Protein AF-A0A2K3KFA5-F1 (afdb_monomer_lite)

Organism: Trifolium pratense (NCBI:txid57577)

Radius of gyration: 11.07 Å; chains: 1; bounding box: 27×17×28 Å

Sequence (60 aa):
MVSYLVKEFKRKNTVDISGNPKALRKLRNAAEKAKRTLSFDLEAIIDIDALYQGIDFALS

Foldseek 3Di:
DLVVQQVVCCVVPVDHCVPPPQLSVQSVVQVVVQVVCVVPHVGGWRWAACSDPRDTDIDD

Secondary structure (DSSP, 8-state):
-HHHHHHHHHHHHS---TT-HHHHHHHHHHHHHHHHHTTTSS---EEEEEEETTEEEEE-

Structure (mmCIF, N/CA/C/O backbone):
data_AF-A0A2K3KFA5-F1
#
_entry.id   AF-A0A2K3KFA5-F1
#
loop_
_atom_site.group_PDB
_atom_site.id
_atom_site.type_symbol
_atom_site.label_atom_id
_atom_site.label_alt_id
_atom_site.label_comp_id
_atom_site.label_asym_id
_atom_site.label_entity_id
_atom_site.label_seq_id
_atom_site.pdbx_PDB_ins_code
_atom_site.Cartn_x
_atom_site.Cartn_y
_atom_site.Cartn_z
_atom_site.occupancy
_atom_site.B_iso_or_equiv
_atom_site.auth_seq_id
_atom_site.auth_comp_id
_atom_site.auth_asym_id
_atom_site.auth_atom_id
_atom_site.pdbx_PDB_model_num
ATOM 1 N N . MET A 1 1 ? 7.611 5.336 -1.018 1.00 81.94 1 MET A N 1
ATOM 2 C CA . MET A 1 1 ? 6.704 4.267 -1.486 1.00 81.94 1 MET A CA 1
ATOM 3 C C . MET A 1 1 ? 5.505 4.066 -0.556 1.00 81.94 1 MET A C 1
ATOM 5 O O . MET A 1 1 ? 4.410 4.423 -0.949 1.00 81.94 1 MET A O 1
ATOM 9 N N . VAL A 1 2 ? 5.668 3.608 0.693 1.00 90.69 2 VAL A N 1
ATOM 10 C CA . VAL A 1 2 ? 4.517 3.309 1.586 1.00 90.69 2 VAL A CA 1
ATOM 11 C C . VAL A 1 2 ? 3.579 4.503 1.802 1.00 90.69 2 VAL A C 1
ATOM 13 O O . VAL A 1 2 ? 2.374 4.360 1.639 1.00 90.69 2 VAL A O 1
ATOM 16 N N . SER A 1 3 ? 4.106 5.698 2.087 1.00 91.62 3 SER A N 1
ATOM 17 C CA . SER A 1 3 ? 3.278 6.903 2.266 1.00 91.62 3 SER A CA 1
ATOM 18 C C . SER A 1 3 ? 2.500 7.298 1.007 1.00 91.62 3 SER A C 1
ATOM 20 O O . SER A 1 3 ? 1.441 7.906 1.112 1.00 91.62 3 SER A O 1
ATOM 22 N N . TYR A 1 4 ? 3.019 6.961 -0.177 1.00 91.75 4 TYR A N 1
ATOM 23 C CA . TYR A 1 4 ? 2.316 7.156 -1.444 1.00 91.75 4 TYR A CA 1
ATOM 24 C C . TYR A 1 4 ? 1.171 6.144 -1.578 1.00 91.75 4 TYR A C 1
ATOM 26 O O . TYR A 1 4 ? 0.037 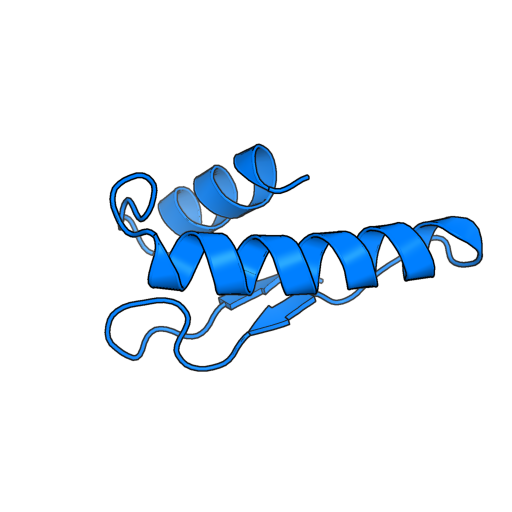6.554 -1.790 1.00 91.75 4 TYR A O 1
ATOM 34 N N . LEU A 1 5 ? 1.420 4.859 -1.302 1.00 92.19 5 LEU A N 1
ATOM 35 C CA . LEU A 1 5 ? 0.377 3.825 -1.324 1.00 92.19 5 LEU A CA 1
ATOM 36 C C . LEU A 1 5 ? -0.752 4.094 -0.318 1.00 92.19 5 LEU A C 1
ATOM 38 O O . LEU A 1 5 ? -1.913 3.877 -0.635 1.00 92.19 5 LEU A O 1
ATOM 42 N N . VAL A 1 6 ? -0.440 4.619 0.874 1.00 93.69 6 VAL A N 1
ATOM 43 C CA . VAL A 1 6 ? -1.464 5.028 1.857 1.00 93.69 6 VAL A CA 1
ATOM 44 C C . VAL A 1 6 ? -2.337 6.162 1.310 1.00 93.69 6 VAL A C 1
ATOM 46 O O . VAL A 1 6 ? -3.554 6.132 1.485 1.00 93.69 6 VAL A O 1
ATOM 49 N N . LYS A 1 7 ? -1.742 7.151 0.629 1.00 94.12 7 LYS A N 1
ATOM 50 C CA . LYS A 1 7 ? -2.493 8.247 -0.004 1.00 94.12 7 LYS A CA 1
ATOM 51 C C . LYS A 1 7 ? -3.361 7.746 -1.156 1.00 94.12 7 LYS A C 1
ATOM 53 O O . LYS A 1 7 ? -4.510 8.160 -1.251 1.00 94.12 7 LYS A O 1
ATOM 58 N N . GLU A 1 8 ? -2.841 6.846 -1.985 1.00 93.44 8 GLU A N 1
ATOM 59 C CA . GLU A 1 8 ? -3.593 6.246 -3.091 1.00 93.44 8 GLU A CA 1
ATOM 60 C C . GLU A 1 8 ? -4.745 5.375 -2.585 1.00 93.44 8 GLU A C 1
ATOM 62 O O . GLU A 1 8 ? -5.868 5.506 -3.065 1.00 93.44 8 GLU A O 1
ATOM 67 N N . PHE A 1 9 ? -4.518 4.562 -1.548 1.00 92.56 9 PHE A N 1
ATOM 68 C CA . PHE A 1 9 ? -5.583 3.797 -0.900 1.00 92.56 9 PHE A CA 1
ATOM 69 C C . PHE A 1 9 ? -6.675 4.718 -0.346 1.00 92.56 9 PHE A C 1
ATOM 71 O O . PHE A 1 9 ? -7.860 4.478 -0.568 1.00 92.56 9 PHE A O 1
ATOM 78 N N . LYS A 1 10 ? -6.279 5.814 0.313 1.00 93.31 10 LYS A N 1
ATOM 79 C CA . LYS A 1 10 ? -7.212 6.824 0.817 1.00 93.31 10 LYS A CA 1
ATOM 80 C C . LYS A 1 10 ? -7.978 7.519 -0.306 1.00 93.31 10 LYS A C 1
ATOM 82 O O . LYS A 1 10 ? -9.153 7.805 -0.130 1.00 93.31 10 LYS A O 1
ATOM 87 N N . ARG A 1 11 ? -7.354 7.782 -1.455 1.00 93.19 11 ARG A N 1
ATOM 88 C CA . ARG A 1 11 ? -8.032 8.368 -2.622 1.00 93.19 11 ARG A CA 1
ATOM 89 C C . ARG A 1 11 ? -9.041 7.409 -3.249 1.00 93.19 11 ARG A C 1
ATOM 91 O O . ARG A 1 11 ? -10.152 7.833 -3.533 1.00 93.19 11 ARG A O 1
ATOM 98 N N . LYS A 1 12 ? -8.671 6.138 -3.440 1.00 91.94 12 LYS A N 1
ATOM 99 C CA . LYS A 1 12 ? -9.540 5.131 -4.074 1.00 91.94 12 LYS A CA 1
ATOM 100 C C . LYS A 1 12 ? -10.698 4.700 -3.172 1.00 91.94 12 LYS A C 1
ATOM 102 O O . LYS A 1 12 ? -11.815 4.562 -3.649 1.00 91.94 12 LYS A O 1
ATOM 107 N N . ASN A 1 13 ? -10.438 4.512 -1.878 1.00 89.75 13 ASN A N 1
ATOM 108 C CA . ASN A 1 13 ? -11.400 3.916 -0.946 1.00 89.75 13 ASN A CA 1
ATOM 109 C C . ASN A 1 13 ? -11.972 4.911 0.075 1.00 89.75 13 ASN A C 1
ATOM 111 O O . ASN A 1 13 ? -12.834 4.537 0.858 1.00 89.75 13 ASN A O 1
ATOM 115 N N . THR A 1 14 ? -11.495 6.163 0.118 1.00 91.25 14 THR A N 1
ATOM 116 C CA . THR A 1 14 ? -11.883 7.181 1.127 1.00 91.25 14 THR A CA 1
ATOM 117 C C . THR A 1 14 ? -11.614 6.738 2.580 1.00 91.25 14 THR A C 1
ATOM 119 O O . THR A 1 14 ? -12.062 7.360 3.539 1.00 91.25 14 THR A O 1
ATOM 122 N N . VAL A 1 15 ? -10.811 5.686 2.770 1.00 91.19 15 VAL A N 1
ATOM 123 C CA . VAL A 1 15 ? -10.467 5.116 4.078 1.00 91.19 15 VAL A CA 1
ATOM 124 C C . VAL A 1 15 ? -9.010 5.411 4.415 1.00 91.19 15 VAL A C 1
ATOM 126 O O . VAL A 1 15 ? -8.102 5.168 3.620 1.00 91.19 15 VAL A O 1
ATOM 129 N N . ASP A 1 16 ? -8.778 5.912 5.627 1.00 90.75 16 ASP A N 1
ATOM 130 C CA . ASP A 1 16 ? -7.439 6.152 6.151 1.00 90.75 16 ASP A CA 1
ATOM 131 C C . ASP A 1 16 ? -6.940 4.946 6.961 1.00 90.75 16 ASP A C 1
ATOM 133 O O . ASP A 1 16 ? -7.544 4.548 7.955 1.00 90.75 16 ASP A O 1
ATOM 137 N N . ILE A 1 17 ? -5.821 4.361 6.529 1.00 93.38 17 ILE A N 1
ATOM 138 C CA . ILE A 1 17 ? -5.206 3.180 7.161 1.00 93.38 17 ILE A CA 1
ATOM 139 C C . ILE A 1 17 ? -3.918 3.518 7.919 1.00 93.38 17 ILE A C 1
ATOM 141 O O . ILE A 1 17 ? -3.212 2.610 8.360 1.00 93.38 17 ILE A O 1
ATOM 145 N N . SER A 1 18 ? -3.595 4.807 8.082 1.00 90.56 18 SER A N 1
ATOM 146 C CA . SER A 1 18 ? -2.349 5.247 8.727 1.00 90.56 18 SER A CA 1
ATOM 147 C C . SER A 1 18 ? -2.257 4.825 10.198 1.00 90.56 18 SER A C 1
ATOM 149 O O . SER A 1 18 ? -1.161 4.599 10.703 1.00 90.56 18 SER A O 1
ATOM 151 N N . GLY A 1 19 ? -3.400 4.639 10.864 1.00 91.69 19 GLY A N 1
ATOM 152 C CA . GLY A 1 19 ? -3.479 4.133 12.235 1.00 91.69 19 GLY A CA 1
ATOM 153 C C . GLY A 1 19 ? -3.460 2.606 12.366 1.00 91.69 19 GLY A C 1
ATOM 154 O O . GLY A 1 19 ? -3.405 2.106 13.486 1.00 91.69 19 GLY A O 1
ATOM 155 N N . ASN A 1 20 ? -3.512 1.838 11.267 1.00 93.12 20 ASN A N 1
ATOM 156 C CA . ASN A 1 20 ? -3.596 0.378 1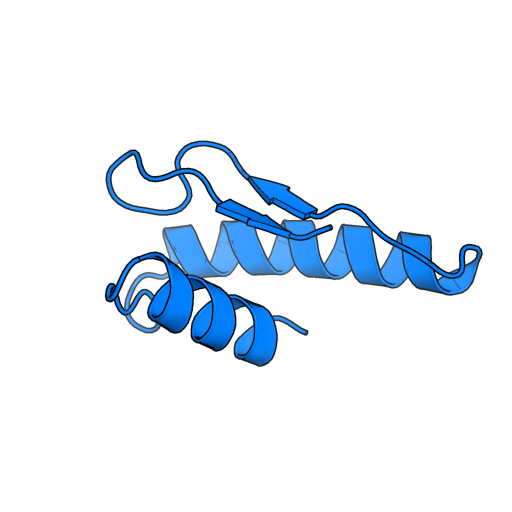1.342 1.00 93.12 20 ASN A CA 1
ATOM 157 C C . ASN A 1 20 ? -2.229 -0.292 11.080 1.00 93.12 20 ASN A C 1
ATOM 159 O O . ASN A 1 20 ? -1.814 -0.430 9.923 1.00 93.12 20 ASN A O 1
ATOM 163 N N . PRO A 1 21 ? -1.540 -0.806 12.117 1.00 93.25 21 PRO A N 1
ATOM 164 C CA . PRO A 1 21 ? -0.213 -1.399 11.956 1.00 93.25 21 PRO A CA 1
ATOM 165 C C . PRO A 1 21 ? -0.214 -2.674 11.095 1.00 93.25 21 PRO A C 1
ATOM 167 O O . PRO A 1 21 ? 0.775 -2.954 10.415 1.00 93.25 21 PRO A O 1
ATOM 170 N N . LYS A 1 22 ? -1.317 -3.439 11.070 1.00 92.94 22 LYS A N 1
ATOM 171 C CA . LYS A 1 22 ? -1.444 -4.657 10.251 1.00 92.94 22 LYS A CA 1
ATOM 172 C C . LYS A 1 22 ? -1.524 -4.310 8.762 1.00 92.94 22 LYS A C 1
ATOM 174 O O . LYS A 1 22 ? -0.809 -4.919 7.965 1.00 92.94 22 LYS A O 1
ATOM 179 N N . ALA A 1 23 ? -2.331 -3.310 8.404 1.00 93.50 23 ALA A N 1
ATOM 180 C CA . ALA A 1 23 ? -2.440 -2.810 7.032 1.00 93.50 23 ALA A CA 1
ATOM 181 C C . ALA A 1 23 ? -1.117 -2.180 6.564 1.00 93.50 23 ALA A C 1
ATOM 183 O O . ALA A 1 23 ? -0.608 -2.514 5.493 1.00 93.50 23 ALA A O 1
ATOM 184 N N . LEU A 1 24 ? -0.485 -1.358 7.409 1.00 94.56 24 LEU A N 1
ATOM 185 C CA . LEU A 1 24 ? 0.821 -0.766 7.105 1.00 94.56 24 LEU A CA 1
ATOM 186 C C . LEU A 1 24 ? 1.918 -1.816 6.891 1.00 94.56 24 LEU A C 1
ATOM 188 O O . LEU A 1 24 ? 2.780 -1.633 6.032 1.00 94.56 24 LEU A O 1
ATOM 192 N N . ARG A 1 25 ? 1.898 -2.928 7.636 1.00 94.75 25 ARG A N 1
ATOM 193 C CA . ARG A 1 25 ? 2.852 -4.028 7.433 1.00 94.75 25 ARG A CA 1
ATOM 194 C C . ARG A 1 25 ? 2.655 -4.712 6.080 1.00 94.75 25 ARG A C 1
ATOM 196 O O . ARG A 1 25 ? 3.640 -4.953 5.388 1.00 94.75 25 ARG A O 1
ATOM 203 N N . LYS A 1 26 ? 1.406 -4.981 5.679 1.00 93.81 26 LYS A N 1
ATOM 204 C CA . LYS A 1 26 ? 1.095 -5.517 4.341 1.00 93.81 26 LYS A CA 1
ATOM 205 C C . LYS A 1 26 ? 1.606 -4.580 3.239 1.00 93.81 26 LYS A C 1
ATOM 207 O O . LYS A 1 26 ? 2.317 -5.030 2.344 1.00 93.81 26 LYS A O 1
ATOM 212 N N . LEU A 1 27 ? 1.340 -3.277 3.367 1.00 94.00 27 LEU A N 1
ATOM 213 C CA . LEU A 1 27 ? 1.832 -2.263 2.429 1.00 94.00 27 LEU A CA 1
ATOM 214 C C . LEU A 1 27 ? 3.357 -2.196 2.357 1.00 94.00 27 LEU A C 1
ATOM 216 O O . LEU A 1 27 ? 3.899 -2.065 1.267 1.00 94.00 27 LEU A O 1
ATOM 220 N N . ARG A 1 28 ? 4.064 -2.285 3.490 1.00 94.19 28 ARG A N 1
ATOM 221 C CA . ARG A 1 28 ? 5.538 -2.309 3.511 1.00 94.19 28 ARG A CA 1
ATOM 222 C C . ARG A 1 28 ? 6.092 -3.489 2.721 1.00 94.19 28 ARG A C 1
ATOM 224 O O . ARG A 1 28 ? 6.986 -3.294 1.906 1.00 94.19 28 ARG A O 1
ATOM 231 N N . ASN A 1 29 ? 5.527 -4.678 2.916 1.00 94.69 29 ASN A N 1
ATOM 232 C CA . ASN A 1 29 ? 5.962 -5.878 2.202 1.00 94.69 29 ASN A CA 1
ATOM 233 C C . ASN A 1 29 ? 5.744 -5.747 0.688 1.00 94.69 29 ASN A C 1
ATOM 235 O O . ASN A 1 29 ? 6.628 -6.090 -0.093 1.00 94.69 29 ASN A O 1
ATOM 239 N N . ALA A 1 30 ? 4.589 -5.227 0.271 1.00 94.19 30 ALA A N 1
ATOM 240 C CA . ALA A 1 30 ? 4.299 -5.013 -1.143 1.00 94.19 30 ALA A CA 1
ATOM 241 C C . ALA A 1 30 ? 5.152 -3.886 -1.752 1.00 94.19 30 ALA A C 1
ATOM 243 O O . ALA A 1 30 ? 5.652 -4.021 -2.862 1.00 94.19 30 ALA A O 1
ATOM 244 N N . ALA A 1 31 ? 5.394 -2.810 -0.999 1.00 93.81 31 ALA A N 1
ATOM 245 C CA . ALA A 1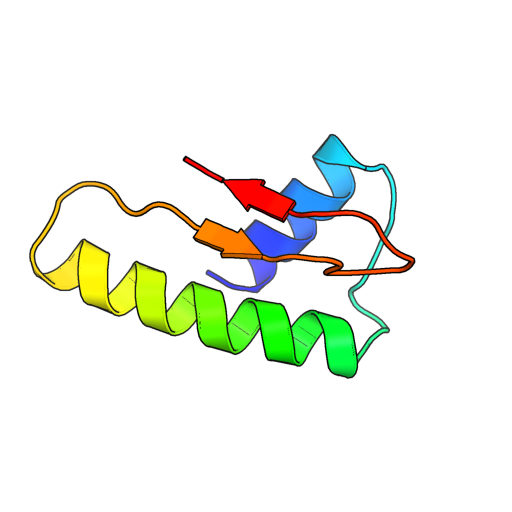 31 ? 6.258 -1.709 -1.412 1.00 93.81 31 ALA A CA 1
ATOM 246 C C . ALA A 1 31 ? 7.713 -2.149 -1.619 1.00 93.81 31 ALA A C 1
ATOM 248 O O . ALA A 1 31 ? 8.346 -1.694 -2.568 1.00 93.81 31 ALA A O 1
ATOM 249 N N . GLU A 1 32 ? 8.244 -3.024 -0.761 1.00 94.56 32 GLU A N 1
ATOM 250 C CA . GLU A 1 32 ? 9.584 -3.593 -0.949 1.00 94.56 32 GLU A CA 1
ATOM 251 C C . GLU A 1 32 ? 9.647 -4.502 -2.180 1.00 94.56 32 GLU A C 1
ATOM 253 O O . GLU A 1 32 ? 10.599 -4.403 -2.953 1.00 94.56 32 GLU A O 1
ATOM 258 N N . LYS A 1 33 ? 8.616 -5.327 -2.425 1.00 92.62 33 LYS A N 1
ATOM 259 C CA . LYS A 1 33 ? 8.517 -6.111 -3.669 1.00 92.62 33 LYS A CA 1
ATOM 260 C C . LYS A 1 33 ? 8.520 -5.202 -4.896 1.00 92.62 33 LYS A C 1
ATOM 262 O O . LYS A 1 33 ? 9.340 -5.404 -5.781 1.00 92.62 33 LYS A O 1
ATOM 267 N N . ALA A 1 34 ? 7.679 -4.169 -4.906 1.00 93.81 34 ALA A N 1
ATOM 268 C CA . ALA A 1 34 ? 7.611 -3.219 -6.009 1.00 93.81 34 ALA A CA 1
ATOM 269 C C . ALA A 1 34 ? 8.938 -2.483 -6.219 1.00 93.81 34 ALA A C 1
ATOM 271 O O . ALA A 1 34 ? 9.407 -2.377 -7.342 1.00 93.81 34 ALA A O 1
ATOM 272 N N . LYS A 1 35 ? 9.596 -2.035 -5.142 1.00 92.94 35 LYS A N 1
ATOM 273 C CA . LYS A 1 35 ? 10.918 -1.399 -5.220 1.00 92.94 35 LYS A CA 1
ATOM 274 C C . LYS A 1 35 ? 11.969 -2.340 -5.811 1.00 92.94 35 LYS A C 1
ATOM 276 O O . LYS A 1 35 ? 12.821 -1.893 -6.571 1.00 92.94 35 LYS A O 1
ATOM 281 N N . ARG A 1 36 ? 11.919 -3.630 -5.462 1.00 94.25 36 ARG A N 1
ATOM 282 C CA . ARG A 1 36 ? 12.802 -4.641 -6.047 1.00 94.25 36 ARG A CA 1
ATOM 283 C C . ARG A 1 36 ? 12.504 -4.833 -7.531 1.00 94.25 36 ARG A C 1
ATOM 285 O O . ARG A 1 36 ? 13.453 -4.853 -8.300 1.00 94.25 36 ARG A O 1
ATOM 292 N N . THR A 1 37 ? 11.240 -4.915 -7.936 1.00 94.12 37 THR A N 1
ATOM 293 C CA . THR A 1 37 ? 10.865 -5.005 -9.357 1.00 94.12 37 THR A CA 1
ATOM 294 C C . THR A 1 37 ? 11.351 -3.783 -10.133 1.00 94.12 37 THR A C 1
ATOM 296 O O . THR A 1 37 ? 12.099 -3.932 -11.087 1.00 94.12 37 THR A O 1
ATOM 299 N N . LEU A 1 38 ? 11.096 -2.576 -9.623 1.00 93.12 38 LEU A N 1
ATOM 300 C CA . LEU A 1 38 ? 11.545 -1.310 -10.219 1.00 93.12 38 LEU A CA 1
ATOM 301 C C . LEU A 1 38 ? 13.075 -1.130 -10.273 1.00 93.12 38 LEU A C 1
ATOM 303 O O . LEU A 1 38 ? 13.566 -0.166 -10.852 1.00 93.12 38 LEU A O 1
ATOM 307 N N . SER A 1 39 ? 13.848 -2.009 -9.626 1.00 94.44 39 SER A N 1
ATOM 308 C CA . SER A 1 39 ? 15.311 -1.995 -9.744 1.00 94.44 39 SER A CA 1
ATOM 309 C C . SER A 1 39 ? 15.821 -2.654 -11.029 1.00 94.44 39 SER A C 1
ATOM 311 O O . SER A 1 39 ? 16.975 -2.436 -11.393 1.00 94.44 39 SER A O 1
ATOM 313 N N . PHE A 1 40 ? 14.984 -3.444 -11.708 1.00 94.25 40 PHE A N 1
ATOM 314 C CA . PHE A 1 40 ? 15.321 -4.133 -12.959 1.00 94.25 40 PHE A CA 1
ATOM 315 C C . PHE A 1 40 ? 14.232 -4.031 -14.039 1.00 94.25 40 PHE A C 1
ATOM 317 O O . PHE A 1 40 ? 14.489 -4.394 -15.182 1.00 94.25 40 PHE A O 1
ATOM 324 N N . ASP A 1 41 ? 13.047 -3.540 -13.690 1.00 95.00 41 ASP A N 1
ATOM 325 C CA . ASP A 1 41 ? 11.910 -3.303 -14.574 1.00 95.00 41 ASP A CA 1
ATOM 326 C C . ASP A 1 41 ? 11.469 -1.833 -14.463 1.00 95.00 41 ASP A C 1
ATOM 328 O O . ASP A 1 41 ? 11.788 -1.150 -13.488 1.00 95.00 41 ASP A O 1
ATOM 332 N N . LEU A 1 42 ? 10.752 -1.325 -15.462 1.00 92.81 42 LEU A N 1
ATOM 333 C CA . LEU A 1 42 ? 10.231 0.046 -15.460 1.00 92.81 42 LEU A CA 1
ATOM 334 C C . LEU A 1 42 ? 8.908 0.158 -14.700 1.00 92.81 42 LEU A C 1
ATOM 336 O O . LEU A 1 42 ? 8.580 1.228 -14.187 1.00 92.81 42 LEU A O 1
ATOM 340 N N . GLU A 1 43 ? 8.168 -0.944 -14.608 1.00 91.56 43 GLU A N 1
ATOM 341 C CA . GLU A 1 43 ? 6.833 -0.993 -14.021 1.00 91.56 43 GLU A CA 1
ATOM 342 C C . GLU A 1 43 ? 6.763 -2.057 -12.920 1.00 91.56 43 GLU A C 1
ATOM 344 O O . GLU A 1 43 ? 7.533 -3.018 -12.885 1.00 91.56 43 GLU A O 1
ATOM 349 N N . ALA A 1 44 ? 5.849 -1.878 -11.966 1.00 92.94 44 ALA A N 1
ATOM 3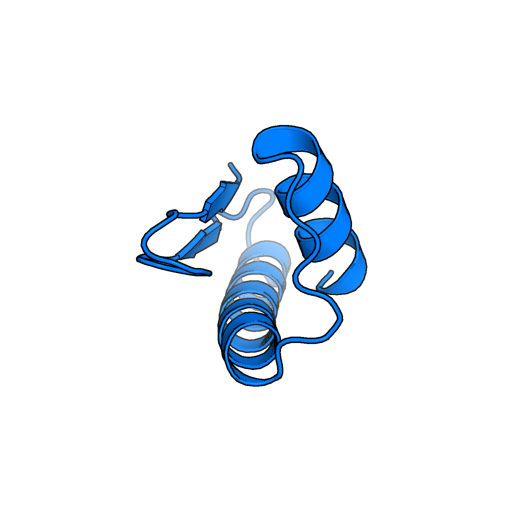50 C CA . ALA A 1 44 ? 5.636 -2.852 -10.906 1.00 92.94 44 ALA A CA 1
ATOM 351 C C . ALA A 1 44 ? 4.176 -2.880 -10.474 1.00 92.94 44 ALA A C 1
ATOM 353 O O . ALA A 1 44 ? 3.615 -1.866 -10.070 1.00 92.94 44 ALA A O 1
ATOM 354 N N . ILE A 1 45 ? 3.607 -4.081 -10.468 1.00 91.62 45 ILE A N 1
ATOM 355 C CA . ILE A 1 45 ? 2.240 -4.313 -10.021 1.00 91.62 45 ILE A CA 1
ATOM 356 C C . ILE A 1 45 ? 2.252 -4.560 -8.512 1.00 91.62 45 ILE A C 1
ATOM 358 O O . ILE A 1 45 ? 2.986 -5.410 -7.998 1.00 91.62 45 ILE A O 1
ATOM 362 N N . ILE A 1 46 ? 1.425 -3.810 -7.793 1.00 93.12 46 ILE A N 1
ATOM 363 C CA . ILE A 1 46 ? 1.161 -3.996 -6.371 1.00 93.12 46 ILE A CA 1
ATOM 364 C C . ILE A 1 46 ? -0.251 -4.530 -6.241 1.00 93.12 46 ILE A C 1
ATOM 366 O O . ILE A 1 46 ? -1.199 -3.815 -6.538 1.00 93.12 46 ILE A O 1
ATOM 370 N N . ASP A 1 47 ? -0.370 -5.752 -5.742 1.00 93.00 47 ASP A N 1
ATOM 371 C CA . ASP A 1 47 ? -1.648 -6.391 -5.464 1.00 93.00 47 ASP A CA 1
ATOM 372 C C . ASP A 1 47 ? -1.647 -6.937 -4.030 1.00 93.00 47 ASP A C 1
ATOM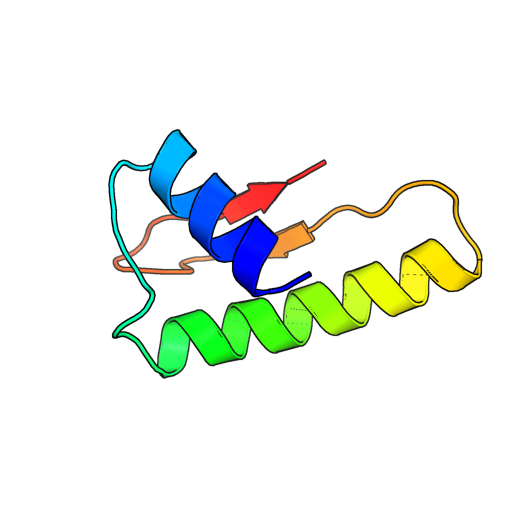 374 O O . ASP A 1 47 ? -0.680 -7.572 -3.584 1.00 93.00 47 ASP A O 1
ATOM 378 N N . ILE A 1 48 ? -2.669 -6.569 -3.256 1.00 93.69 48 ILE A N 1
ATOM 379 C CA . ILE A 1 48 ? -2.800 -6.918 -1.842 1.00 93.69 48 ILE A CA 1
ATOM 380 C C . ILE A 1 48 ? -4.253 -7.262 -1.522 1.00 93.69 48 ILE A C 1
ATOM 382 O O . ILE A 1 48 ? -5.082 -6.366 -1.335 1.00 93.69 48 ILE A O 1
ATOM 386 N N . ASP A 1 49 ? -4.506 -8.548 -1.297 1.00 92.38 49 ASP A N 1
ATOM 387 C CA . ASP A 1 49 ? -5.785 -9.027 -0.782 1.00 92.38 49 ASP A CA 1
ATOM 388 C C . ASP A 1 49 ? -6.073 -8.539 0.643 1.00 92.38 49 ASP A C 1
ATOM 390 O O . ASP A 1 49 ? -5.224 -8.586 1.563 1.00 92.38 49 ASP A O 1
ATOM 394 N N . ALA A 1 50 ? -7.327 -8.132 0.841 1.00 90.94 50 ALA A N 1
ATOM 395 C CA . ALA A 1 50 ? -7.916 -7.713 2.102 1.00 90.94 50 ALA A CA 1
ATOM 396 C C . ALA A 1 50 ? -6.969 -6.801 2.896 1.00 90.94 50 ALA A C 1
ATOM 398 O O . ALA A 1 50 ? -6.602 -7.09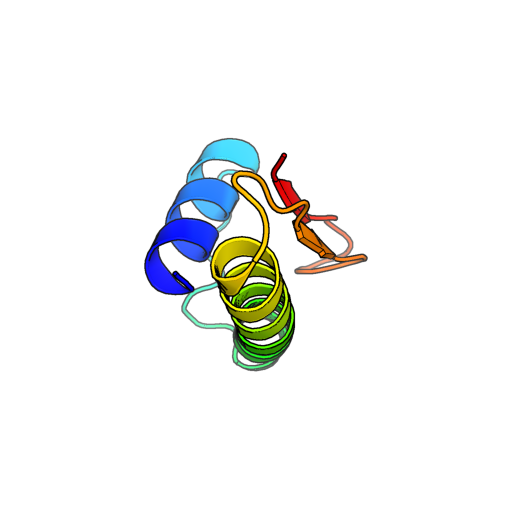2 4.049 1.00 90.94 50 ALA A O 1
ATOM 399 N N . LEU A 1 51 ? -6.495 -5.724 2.264 1.00 92.38 51 LEU A N 1
ATOM 400 C CA . LEU A 1 51 ? -5.560 -4.784 2.872 1.00 92.38 51 LEU A CA 1
ATOM 401 C C . LEU A 1 51 ? -6.145 -4.190 4.160 1.00 92.38 51 LEU A C 1
ATOM 403 O O . LEU A 1 51 ? -5.453 -4.145 5.183 1.00 92.38 51 LEU A O 1
ATOM 407 N N . TYR A 1 52 ? -7.419 -3.793 4.129 1.00 93.38 52 TYR A N 1
ATOM 408 C CA . TYR A 1 52 ? -8.126 -3.254 5.289 1.00 93.38 52 TYR A CA 1
ATOM 409 C C . TYR A 1 52 ? -9.629 -3.540 5.215 1.00 93.38 52 TYR A C 1
ATOM 411 O O . TYR A 1 52 ? -10.245 -3.261 4.200 1.00 93.38 52 TYR A O 1
ATOM 419 N N . GLN A 1 53 ? -10.223 -4.096 6.281 1.00 90.12 53 GLN A N 1
ATOM 420 C CA . GLN A 1 53 ? -11.668 -4.398 6.373 1.00 90.12 53 GLN A CA 1
ATOM 421 C C . GLN A 1 53 ? -12.259 -5.173 5.171 1.00 90.12 53 GLN A C 1
ATOM 423 O O . GLN A 1 53 ? -13.409 -4.969 4.805 1.00 90.12 53 GLN A O 1
ATOM 428 N N . GLY A 1 54 ? -11.481 -6.075 4.564 1.00 90.19 54 GLY A N 1
ATOM 429 C CA . GLY A 1 54 ? -11.921 -6.839 3.388 1.00 90.19 54 GLY A CA 1
ATOM 430 C C . GLY A 1 54 ? -11.841 -6.070 2.067 1.00 90.19 54 GLY A C 1
ATOM 431 O O . GLY A 1 54 ? -12.298 -6.577 1.057 1.00 90.19 54 GLY A O 1
ATOM 432 N N . ILE A 1 55 ? -11.254 -4.870 2.070 1.00 92.06 55 ILE A N 1
ATOM 433 C CA . ILE A 1 55 ? -10.992 -4.078 0.869 1.00 92.06 55 ILE A CA 1
ATOM 434 C C . ILE A 1 55 ? -9.635 -4.478 0.299 1.00 92.06 55 ILE A C 1
ATOM 436 O O . ILE A 1 55 ? -8.613 -4.392 0.995 1.00 92.06 55 ILE A O 1
ATOM 440 N N . ASP A 1 56 ? -9.633 -4.869 -0.966 1.00 92.81 56 ASP A N 1
ATOM 441 C CA . ASP A 1 56 ? -8.427 -5.172 -1.725 1.00 92.81 56 ASP A CA 1
ATOM 442 C C . ASP A 1 56 ? -7.745 -3.892 -2.208 1.00 92.81 56 ASP A C 1
ATOM 444 O O . ASP A 1 56 ? -8.351 -2.822 -2.335 1.00 92.81 56 ASP A O 1
ATOM 448 N N . PHE A 1 57 ? -6.444 -3.979 -2.454 1.00 93.44 57 PHE A N 1
ATOM 449 C CA . PHE A 1 57 ? -5.686 -2.858 -2.985 1.00 93.44 57 PHE A CA 1
ATOM 450 C C . PHE A 1 57 ? -4.801 -3.297 -4.136 1.00 93.44 57 PHE A C 1
ATOM 452 O O . PHE A 1 57 ? -3.845 -4.043 -3.934 1.00 93.44 57 PHE A O 1
ATOM 459 N N . ALA A 1 58 ? -5.095 -2.737 -5.307 1.00 91.94 58 ALA A N 1
ATOM 460 C CA . ALA A 1 58 ? -4.302 -2.893 -6.509 1.00 91.94 58 ALA A CA 1
ATOM 461 C C . ALA A 1 58 ? -3.796 -1.534 -7.024 1.00 91.94 58 ALA A C 1
ATOM 463 O O . ALA A 1 58 ? -4.527 -0.527 -7.053 1.00 91.94 58 ALA A O 1
ATOM 464 N N . LEU A 1 59 ? -2.536 -1.512 -7.446 1.00 89.38 59 LEU A N 1
ATOM 465 C CA . LEU A 1 59 ? -1.893 -0.418 -8.159 1.00 89.38 59 LEU A CA 1
ATOM 466 C C . LEU A 1 59 ? -1.039 -1.015 -9.285 1.00 89.38 59 LEU A C 1
ATOM 468 O O . LEU A 1 59 ? -0.129 -1.798 -9.017 1.00 89.38 59 LEU A O 1
ATOM 472 N N . SER A 1 60 ? -1.371 -0.644 -10.517 1.00 83.00 60 SER A N 1
ATOM 473 C CA . SER A 1 60 ? -0.629 -0.925 -11.748 1.00 83.00 60 SER A CA 1
ATOM 474 C C . SER A 1 60 ? -0.011 0.362 -12.262 1.00 83.00 60 SER A C 1
ATOM 476 O O . SER A 1 60 ? -0.769 1.365 -12.257 1.00 83.00 60 SER A O 1
#

pLDDT: mean 92.43, std 2.29, range [81.94, 95.0]

InterPro domains:
  IPR013126 Heat shock protein 70 family [PF00012] (2-56)
  IPR013126 Heat shock protein 70 family [PTHR19375] (1-58)
  IPR043129 ATPase, nucleotide binding domain [SSF53067] (2-58)